Protein AF-A0A554KDX7-F1 (afdb_monomer_lite)

Foldseek 3Di:
DDDDDPDDPVVVLVPDPVNVVVVVVVVVVVVVVVVVVVVVVVVVVVVVVVVVVVVVVVVVVVVVVVVVVVVCPDPVVVVVCCCVVVVDDDPPDDDDDPDDDDDDDDDPPPPDPPCPPVNVVVVVVVVD

pLDDT: mean 73.71, std 15.05, range [37.38, 96.88]

Secondary structure (DSSP, 8-state):
--------THHHHTT-HHHHHHHHHHHHHHHHHHHHHHHHHHHHHHHHHHHHHHHHHHHHHHHHHHHHHHHHTSHHHHHHHHHHHH----TT------------------------HHHHHHHHHHT-

Sequence (128 aa):
MNQYGKKPFFGRIKKSLIFHIVLAGLAGALFYGFVHILLQAAFLYRASDSVDQNIRALSQKKGELEASIKELETNEALERNAKESLGLKKPGEEVVVVVPGKKNSENVLSPEPRTGVWERIKQFLLSL

Radius of gyration: 40.89 Å; chains: 1; bounding box: 58×79×113 Å

Structure (mmCIF, N/CA/C/O backbone):
data_AF-A0A554KDX7-F1
#
_entry.id   AF-A0A554KDX7-F1
#
loop_
_atom_site.group_PDB
_atom_site.id
_atom_site.type_symbol
_atom_site.label_atom_id
_atom_site.label_alt_id
_atom_site.label_comp_id
_atom_site.label_asym_id
_atom_site.label_entity_id
_atom_site.label_seq_id
_atom_site.pdbx_PDB_ins_code
_atom_site.Cartn_x
_atom_site.Cartn_y
_atom_site.Cartn_z
_atom_site.occupancy
_atom_site.B_iso_or_equiv
_atom_site.auth_seq_id
_atom_site.auth_comp_id
_atom_site.auth_asym_id
_atom_site.auth_atom_id
_atom_site.pdbx_PDB_model_num
ATOM 1 N N . MET A 1 1 ? 17.772 34.902 -63.350 1.00 52.31 1 MET A N 1
ATOM 2 C 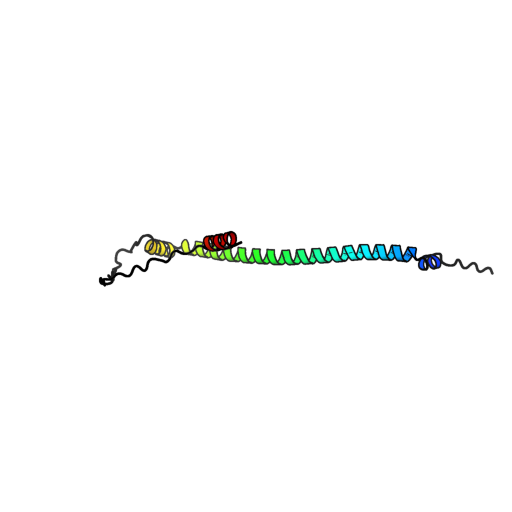CA . MET A 1 1 ? 17.350 33.487 -63.321 1.00 52.31 1 MET A CA 1
ATOM 3 C C . MET A 1 1 ? 18.532 32.660 -62.835 1.00 52.31 1 MET A C 1
ATOM 5 O O . MET A 1 1 ? 19.459 32.455 -63.600 1.00 52.31 1 MET A O 1
ATOM 9 N N . ASN A 1 2 ? 18.576 32.281 -61.554 1.00 46.91 2 ASN A N 1
ATOM 10 C CA . ASN A 1 2 ? 19.488 31.224 -61.114 1.00 46.91 2 ASN A CA 1
ATOM 11 C C . ASN A 1 2 ? 18.901 30.493 -59.900 1.00 46.91 2 ASN A C 1
ATOM 13 O O . ASN A 1 2 ? 18.668 31.084 -58.848 1.00 46.91 2 ASN A O 1
ATOM 17 N N . GLN A 1 3 ? 18.590 29.219 -60.117 1.00 62.97 3 GLN A N 1
ATOM 18 C CA . GLN A 1 3 ? 17.897 28.313 -59.211 1.00 62.97 3 GLN A CA 1
ATOM 19 C C . GLN A 1 3 ? 18.923 27.587 -58.336 1.00 62.97 3 GLN A C 1
ATOM 21 O O . GLN A 1 3 ? 19.403 26.516 -58.697 1.00 62.97 3 GLN A O 1
ATOM 26 N N . TYR A 1 4 ? 19.243 28.136 -57.164 1.00 58.59 4 TYR A N 1
ATOM 27 C CA . TYR A 1 4 ? 19.998 27.404 -56.142 1.00 58.59 4 TYR A CA 1
ATOM 28 C C . TYR A 1 4 ? 19.057 26.903 -55.049 1.00 58.59 4 TYR A C 1
ATOM 30 O O . TYR A 1 4 ? 18.955 27.461 -53.957 1.00 58.59 4 TYR A O 1
ATOM 38 N N . GLY A 1 5 ? 18.363 25.808 -55.362 1.00 61.16 5 GLY A N 1
ATOM 39 C CA . GLY A 1 5 ? 17.627 25.016 -54.384 1.00 61.16 5 GLY A CA 1
ATOM 40 C C . GLY A 1 5 ? 18.596 24.354 -53.405 1.00 61.16 5 GLY A C 1
ATOM 41 O O . GLY A 1 5 ? 19.171 23.303 -53.696 1.00 61.16 5 GLY A O 1
ATOM 42 N N . LYS A 1 6 ? 18.779 24.962 -52.228 1.00 62.69 6 LYS A N 1
ATOM 43 C CA . LYS A 1 6 ? 19.451 24.327 -51.087 1.00 62.69 6 LYS A CA 1
ATOM 44 C C . LYS A 1 6 ? 18.659 23.072 -50.708 1.0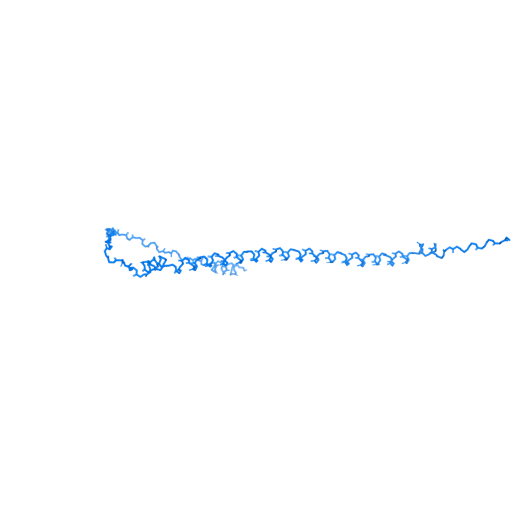0 62.69 6 LYS A C 1
ATOM 46 O O . LYS A 1 6 ? 17.592 23.165 -50.107 1.00 62.69 6 LYS A O 1
ATOM 51 N N . LYS A 1 7 ? 19.156 21.886 -51.075 1.00 62.62 7 LYS A N 1
ATOM 52 C CA . LYS A 1 7 ? 18.552 20.617 -50.637 1.00 62.62 7 LYS A CA 1
ATOM 53 C C . LYS A 1 7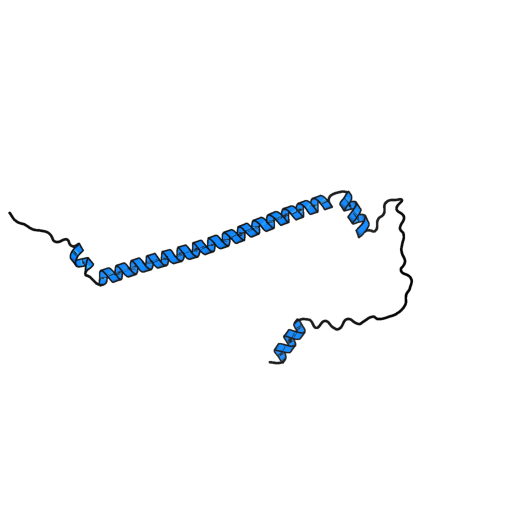 ? 18.580 20.561 -49.099 1.00 62.62 7 LYS A C 1
ATOM 55 O O . LYS A 1 7 ? 19.643 20.809 -48.524 1.00 62.62 7 LYS A O 1
ATOM 60 N N . PRO A 1 8 ? 17.457 20.243 -48.426 1.00 65.44 8 PRO A N 1
ATOM 61 C CA . PRO A 1 8 ? 17.376 20.318 -46.974 1.00 65.44 8 PRO A CA 1
ATOM 62 C C . PRO A 1 8 ? 18.317 19.292 -46.340 1.00 65.44 8 PRO A C 1
ATOM 64 O O . PRO A 1 8 ? 18.254 18.095 -46.634 1.00 65.44 8 PRO A O 1
ATOM 67 N N . PHE A 1 9 ? 19.178 19.774 -45.443 1.00 61.06 9 PHE A N 1
ATOM 68 C CA . PHE A 1 9 ? 20.192 19.005 -44.712 1.00 61.06 9 PHE A CA 1
ATOM 69 C C . PHE A 1 9 ? 19.617 17.727 -44.056 1.00 61.06 9 PHE A C 1
ATOM 71 O O . PHE A 1 9 ? 20.255 16.674 -44.036 1.00 61.06 9 PHE A O 1
ATOM 78 N N . PHE A 1 10 ? 18.345 17.778 -43.648 1.00 60.12 10 PHE A N 1
ATOM 79 C CA . PHE A 1 10 ? 17.584 16.681 -43.043 1.00 60.12 10 PHE A CA 1
ATOM 80 C C . PHE A 1 10 ? 17.382 15.439 -43.928 1.00 60.12 10 PHE A C 1
ATOM 82 O O . PHE A 1 10 ? 17.141 14.355 -43.399 1.00 60.12 10 PHE A O 1
ATOM 89 N N . GLY A 1 11 ? 17.494 15.545 -45.256 1.00 62.66 11 GLY A N 1
ATOM 90 C CA . GLY A 1 11 ? 17.291 14.402 -46.158 1.00 62.66 11 GLY A CA 1
ATOM 91 C C . GLY A 1 11 ? 18.407 13.350 -46.102 1.00 62.66 11 GLY A C 1
ATOM 92 O O . GLY A 1 11 ? 18.170 12.186 -46.421 1.00 62.66 11 GLY A O 1
ATOM 93 N N . ARG A 1 12 ? 19.619 13.739 -45.682 1.00 62.38 12 ARG A N 1
ATOM 94 C CA . ARG A 1 12 ? 20.778 12.832 -45.580 1.00 62.38 12 ARG A CA 1
ATOM 95 C C . ARG A 1 12 ? 20.856 12.135 -44.220 1.00 62.38 12 ARG A C 1
ATOM 97 O O . ARG A 1 12 ? 21.263 10.983 -44.150 1.00 62.38 12 ARG A O 1
ATOM 104 N N . ILE A 1 13 ? 20.397 12.805 -43.162 1.00 63.16 13 ILE A N 1
ATOM 105 C CA . ILE A 1 13 ? 20.455 12.308 -41.778 1.00 63.16 13 ILE A CA 1
ATOM 106 C C . ILE A 1 13 ? 19.474 11.1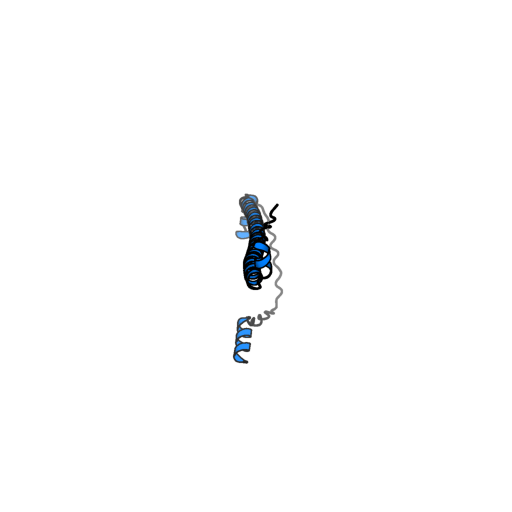44 -41.570 1.00 63.16 13 ILE A C 1
ATOM 108 O O . ILE A 1 13 ? 19.824 10.149 -40.942 1.00 63.16 13 ILE A O 1
ATOM 112 N N . LYS A 1 14 ? 18.288 11.206 -42.193 1.00 63.47 14 LYS A N 1
ATOM 113 C CA . LYS A 1 14 ? 17.262 10.150 -42.114 1.00 63.47 14 LYS A CA 1
ATOM 114 C C . LYS A 1 14 ? 17.662 8.818 -42.764 1.00 63.47 14 LYS A C 1
ATOM 116 O O . LYS A 1 14 ? 17.005 7.822 -42.511 1.00 63.47 14 LYS A O 1
ATOM 121 N N . LYS A 1 15 ? 18.714 8.774 -43.593 1.00 71.50 15 LYS A N 1
ATOM 122 C CA . LYS A 1 15 ? 19.224 7.526 -44.202 1.00 71.50 15 LYS A CA 1
ATOM 123 C C . LYS A 1 15 ? 20.390 6.906 -43.431 1.00 71.50 15 LYS A C 1
ATOM 125 O O . LYS A 1 15 ? 20.877 5.848 -43.814 1.00 71.50 15 LYS A O 1
ATOM 130 N N . SER A 1 16 ? 20.854 7.561 -42.368 1.00 80.69 16 SER A N 1
ATOM 131 C CA . SER A 1 16 ? 21.943 7.038 -41.553 1.00 80.69 16 SER A CA 1
ATOM 132 C C . SER A 1 16 ? 21.424 5.957 -40.603 1.00 80.69 16 SER A C 1
ATOM 134 O O . SER A 1 16 ? 20.459 6.172 -39.865 1.00 80.69 16 SER A O 1
ATOM 136 N N . LEU A 1 17 ? 22.088 4.799 -40.590 1.00 81.06 17 LEU A N 1
ATOM 137 C CA . LEU A 1 17 ? 21.838 3.732 -39.613 1.00 81.06 17 LEU A CA 1
ATOM 138 C C . LEU A 1 17 ? 22.063 4.225 -38.175 1.00 81.06 17 LEU A C 1
ATOM 140 O O . LEU A 1 17 ? 21.313 3.871 -37.273 1.00 81.06 17 LEU A O 1
ATOM 144 N N . ILE A 1 18 ? 23.028 5.127 -37.979 1.00 86.88 18 ILE A N 1
ATOM 145 C CA . ILE A 1 18 ? 23.364 5.697 -36.668 1.00 86.88 18 ILE A CA 1
ATOM 146 C C . ILE A 1 18 ? 22.186 6.500 -36.101 1.00 86.88 18 ILE A C 1
ATOM 148 O O . ILE A 1 18 ? 21.899 6.414 -34.911 1.00 86.88 18 ILE A O 1
ATOM 152 N N . PHE A 1 19 ? 21.454 7.231 -36.950 1.00 89.00 19 PHE A N 1
ATOM 153 C CA . PHE A 1 19 ? 20.277 7.992 -36.521 1.00 89.00 19 PHE A CA 1
ATOM 154 C C . PHE A 1 19 ? 19.190 7.076 -35.940 1.00 89.00 19 PHE A C 1
ATOM 156 O O . PHE A 1 19 ? 18.609 7.395 -34.907 1.00 89.00 19 PHE A O 1
ATOM 163 N N . HIS A 1 20 ? 18.958 5.914 -36.558 1.00 90.69 20 HIS A N 1
ATOM 164 C CA . HIS A 1 20 ? 17.980 4.941 -36.071 1.00 90.69 20 HIS A CA 1
ATOM 165 C C . HIS A 1 20 ? 18.433 4.264 -34.779 1.00 90.69 20 HIS A C 1
ATOM 167 O O . HIS A 1 20 ? 17.609 4.058 -33.898 1.00 90.69 20 HIS A O 1
ATOM 173 N N . ILE A 1 21 ? 19.728 3.966 -34.633 1.00 93.38 21 ILE A N 1
ATOM 174 C CA . ILE A 1 21 ? 20.281 3.388 -33.398 1.00 93.38 21 ILE A CA 1
ATOM 175 C C . ILE A 1 21 ? 20.109 4.362 -32.228 1.00 93.38 21 ILE A C 1
ATOM 177 O O . ILE A 1 21 ? 19.626 3.972 -31.168 1.00 93.38 21 ILE A O 1
ATOM 181 N N . VAL A 1 22 ? 20.442 5.640 -32.429 1.00 93.50 22 VAL A N 1
ATOM 182 C CA . VAL A 1 22 ? 20.269 6.674 -31.398 1.00 93.50 22 VAL A CA 1
ATOM 183 C C . VAL A 1 22 ? 18.790 6.867 -31.064 1.00 93.50 22 VAL A C 1
ATOM 185 O O . VAL A 1 22 ? 18.429 6.928 -29.890 1.00 93.50 22 VAL A O 1
ATOM 188 N N . LEU A 1 23 ? 17.920 6.912 -32.077 1.00 93.81 23 LEU A N 1
ATOM 189 C CA . LEU A 1 23 ? 16.480 7.058 -31.878 1.00 93.81 23 LEU A CA 1
ATOM 190 C C . LEU A 1 23 ? 15.875 5.854 -31.141 1.00 93.81 23 LEU A C 1
ATOM 192 O O . LEU A 1 23 ? 15.062 6.041 -30.241 1.00 93.81 23 LEU A O 1
ATOM 196 N N . ALA A 1 24 ? 16.291 4.633 -31.483 1.00 95.25 24 ALA A N 1
ATOM 197 C CA . ALA A 1 24 ? 15.854 3.409 -30.819 1.00 95.25 24 ALA A CA 1
ATOM 198 C C . ALA A 1 24 ? 16.348 3.344 -29.369 1.00 95.25 24 ALA A C 1
ATOM 200 O O . ALA A 1 24 ? 15.581 2.975 -28.485 1.00 95.25 24 ALA A O 1
ATOM 201 N N . GLY A 1 25 ? 17.591 3.758 -29.105 1.00 96.19 25 GLY A N 1
ATOM 202 C CA . GLY A 1 25 ? 18.121 3.864 -27.746 1.00 96.19 25 GLY A CA 1
ATOM 203 C C . GLY A 1 25 ? 17.338 4.867 -26.898 1.00 96.19 25 GLY A C 1
ATOM 204 O O . GLY A 1 25 ? 16.944 4.553 -25.776 1.00 96.19 25 GLY A O 1
ATOM 205 N N . LEU A 1 26 ? 17.034 6.043 -27.457 1.00 96.25 26 LEU A N 1
ATOM 206 C CA . LEU A 1 26 ? 16.233 7.062 -26.778 1.00 96.25 26 LEU A CA 1
ATOM 207 C C . LEU A 1 26 ? 14.801 6.571 -26.516 1.00 96.25 26 LEU A C 1
ATOM 209 O O . LEU A 1 26 ? 14.293 6.710 -25.406 1.00 96.25 26 LEU A O 1
ATOM 213 N N . ALA A 1 27 ? 14.168 5.948 -27.512 1.00 95.75 27 ALA A N 1
ATOM 214 C CA . ALA A 1 27 ? 12.839 5.363 -27.371 1.00 95.75 27 ALA A CA 1
ATOM 215 C C . ALA A 1 27 ? 12.818 4.241 -26.320 1.00 95.75 27 ALA A C 1
ATOM 217 O O . ALA A 1 27 ? 11.905 4.193 -25.502 1.00 95.75 27 ALA A O 1
ATOM 218 N N . GLY A 1 28 ? 13.842 3.384 -26.294 1.00 96.88 28 GLY A N 1
ATOM 219 C CA . GLY A 1 28 ? 13.989 2.320 -25.303 1.00 96.88 28 GLY A CA 1
ATOM 220 C C . GLY A 1 28 ? 14.151 2.855 -23.881 1.00 96.88 28 GLY A C 1
ATOM 221 O O . GLY A 1 28 ? 13.484 2.368 -22.973 1.00 96.88 28 GLY A O 1
ATOM 222 N N . ALA A 1 29 ? 14.966 3.895 -23.682 1.00 95.81 29 ALA A N 1
ATOM 223 C CA . ALA A 1 29 ? 15.137 4.531 -22.376 1.00 95.81 29 ALA A CA 1
ATOM 224 C C . ALA A 1 29 ? 13.828 5.159 -21.865 1.00 95.81 29 ALA A C 1
ATOM 226 O O . ALA A 1 29 ? 13.463 4.981 -20.701 1.00 95.81 29 ALA A O 1
ATOM 227 N N . LEU A 1 30 ? 13.087 5.843 -22.744 1.00 95.69 30 LEU A N 1
ATOM 228 C CA . LEU A 1 30 ? 11.774 6.401 -22.411 1.00 95.69 30 LEU A CA 1
ATOM 229 C C . LEU A 1 30 ? 10.751 5.303 -22.104 1.00 95.69 30 LEU A C 1
ATOM 231 O O . LEU A 1 30 ? 10.010 5.413 -21.130 1.00 95.69 30 LEU A O 1
ATOM 235 N N . PHE A 1 31 ? 10.735 4.229 -22.895 1.00 96.06 31 PHE A N 1
ATOM 236 C CA . PHE A 1 31 ? 9.848 3.089 -22.678 1.00 96.06 31 PHE A CA 1
ATOM 237 C C . PHE A 1 31 ? 10.138 2.393 -21.345 1.00 96.06 31 PHE A C 1
ATOM 239 O O . PHE A 1 31 ? 9.217 2.107 -20.583 1.00 96.06 31 PHE A O 1
ATOM 246 N N . TYR A 1 32 ? 11.415 2.190 -21.020 1.00 95.69 32 TYR A N 1
ATOM 247 C CA . TYR A 1 32 ? 11.836 1.643 -19.735 1.00 95.69 32 TYR A CA 1
ATOM 248 C C . TYR A 1 32 ? 11.353 2.514 -18.565 1.00 95.69 32 TYR A C 1
ATOM 250 O O . TYR A 1 32 ? 10.752 2.002 -17.621 1.00 95.69 32 TYR A O 1
ATOM 258 N N . GLY A 1 33 ? 11.542 3.836 -18.656 1.00 93.00 33 GLY A N 1
ATOM 259 C CA . GLY A 1 33 ? 11.044 4.777 -17.652 1.00 93.00 33 GLY A CA 1
ATOM 260 C C . GLY A 1 33 ? 9.521 4.727 -17.499 1.00 93.00 33 GLY A C 1
ATOM 261 O O . GLY A 1 33 ? 9.014 4.677 -16.380 1.00 93.00 33 GLY A O 1
ATOM 262 N N . PHE A 1 34 ? 8.790 4.663 -18.613 1.00 93.75 34 PHE A N 1
ATOM 263 C CA . PHE A 1 34 ? 7.332 4.564 -18.617 1.00 93.75 34 PHE A CA 1
ATOM 264 C C . PHE A 1 34 ? 6.829 3.293 -17.917 1.00 93.75 34 PHE A C 1
ATOM 266 O O . PHE A 1 34 ? 5.959 3.372 -17.049 1.00 93.75 34 PHE A O 1
ATOM 273 N N . VAL A 1 35 ? 7.411 2.131 -18.233 1.00 94.12 35 VAL A N 1
ATOM 274 C CA . VAL A 1 35 ? 7.060 0.856 -17.584 1.00 94.12 35 VAL A CA 1
ATOM 275 C C . VAL A 1 35 ? 7.354 0.906 -16.084 1.00 94.12 35 VAL A C 1
ATOM 277 O O . VAL A 1 35 ? 6.518 0.494 -15.281 1.00 94.12 35 VAL A O 1
ATOM 280 N N . HIS A 1 36 ? 8.506 1.449 -15.688 1.00 92.88 36 HIS A N 1
ATOM 281 C CA . HIS A 1 36 ? 8.887 1.551 -14.281 1.00 92.88 36 HIS A CA 1
ATOM 282 C C . HIS A 1 36 ? 7.915 2.430 -13.475 1.00 92.88 36 HIS A C 1
ATOM 284 O O . HIS A 1 36 ? 7.496 2.047 -12.383 1.00 92.88 36 HIS A O 1
ATOM 290 N N . ILE A 1 37 ? 7.497 3.573 -14.032 1.00 91.81 37 ILE A N 1
ATOM 291 C CA . ILE A 1 37 ? 6.517 4.472 -13.403 1.00 91.81 37 ILE A CA 1
ATOM 292 C C . ILE A 1 37 ? 5.151 3.788 -13.268 1.00 91.81 37 ILE A C 1
ATOM 294 O O . ILE A 1 37 ? 4.534 3.869 -12.207 1.00 91.81 37 ILE A O 1
ATOM 298 N N . LEU A 1 38 ? 4.685 3.078 -14.302 1.00 90.81 38 LEU A N 1
ATOM 299 C CA . LEU A 1 38 ? 3.409 2.357 -14.248 1.00 90.81 38 LEU A CA 1
ATOM 300 C C . LEU A 1 38 ? 3.404 1.254 -13.185 1.00 90.81 38 LEU A C 1
ATOM 302 O O . LEU A 1 38 ? 2.427 1.117 -12.449 1.00 90.81 38 LEU A O 1
ATOM 306 N N . LEU A 1 39 ? 4.492 0.488 -13.077 1.00 88.50 39 LEU A N 1
ATOM 307 C CA . LEU A 1 39 ? 4.618 -0.560 -12.063 1.00 88.50 39 LEU A CA 1
ATOM 308 C C . LEU A 1 39 ? 4.635 0.023 -10.646 1.00 88.50 39 LEU A C 1
ATOM 310 O O . LEU A 1 39 ? 3.948 -0.498 -9.766 1.00 88.50 39 LEU A O 1
ATOM 314 N N . GLN A 1 40 ? 5.359 1.125 -10.429 1.00 86.94 40 GLN A N 1
ATOM 315 C CA . GLN A 1 40 ? 5.353 1.822 -9.142 1.00 86.94 40 GLN A CA 1
ATOM 316 C C . GLN A 1 40 ? 3.961 2.357 -8.801 1.00 86.94 40 GLN A C 1
ATOM 318 O O . GLN A 1 40 ? 3.464 2.094 -7.710 1.00 86.94 40 GLN A O 1
ATOM 323 N N . ALA A 1 41 ? 3.292 3.034 -9.735 1.00 82.88 41 ALA A N 1
ATOM 324 C CA . ALA A 1 41 ? 1.945 3.556 -9.520 1.00 82.88 41 ALA A CA 1
ATOM 325 C C . ALA A 1 41 ? 0.943 2.441 -9.170 1.00 82.88 41 ALA A C 1
ATOM 327 O O . ALA A 1 41 ? 0.152 2.592 -8.239 1.00 82.88 41 ALA A O 1
ATOM 328 N N . ALA A 1 42 ? 1.015 1.294 -9.852 1.00 79.56 42 ALA A N 1
ATOM 329 C CA . ALA A 1 42 ? 0.164 0.143 -9.560 1.00 79.56 42 ALA A CA 1
ATOM 330 C C . ALA A 1 42 ? 0.432 -0.453 -8.166 1.00 79.56 42 ALA A C 1
ATOM 332 O O . ALA A 1 42 ? -0.509 -0.828 -7.463 1.00 79.56 42 ALA A O 1
ATOM 333 N N . PHE A 1 43 ? 1.699 -0.525 -7.745 1.00 81.69 43 PHE A N 1
ATOM 334 C CA . PHE A 1 43 ? 2.063 -1.003 -6.410 1.00 81.69 43 PHE A CA 1
ATOM 335 C C . PHE A 1 43 ? 1.589 -0.042 -5.312 1.00 81.69 43 PHE A C 1
ATOM 337 O O . PHE A 1 43 ? 0.977 -0.483 -4.341 1.00 81.69 43 PHE A O 1
ATOM 344 N N . LEU A 1 44 ? 1.797 1.268 -5.491 1.00 75.25 44 LEU A N 1
ATOM 345 C CA . LEU A 1 44 ? 1.337 2.292 -4.550 1.00 75.25 44 LEU A CA 1
ATOM 346 C C . LEU A 1 44 ? -0.191 2.302 -4.421 1.00 75.25 44 LEU A C 1
ATOM 348 O O . LEU A 1 44 ? -0.706 2.418 -3.313 1.00 75.25 44 LEU A O 1
ATOM 352 N N . TYR A 1 45 ? -0.917 2.131 -5.527 1.00 75.62 45 TYR A N 1
ATOM 353 C CA . TYR A 1 45 ? -2.378 2.082 -5.503 1.00 75.62 45 TYR A CA 1
ATOM 354 C C . TYR A 1 45 ? -2.900 0.885 -4.697 1.00 75.62 45 TYR A C 1
ATOM 356 O O . TYR A 1 45 ? -3.788 1.032 -3.861 1.00 75.62 45 TYR A O 1
ATOM 364 N N . ARG A 1 46 ? -2.299 -0.298 -4.881 1.00 71.31 46 ARG A N 1
ATOM 365 C CA . ARG A 1 46 ? -2.645 -1.490 -4.087 1.00 71.31 46 ARG A CA 1
ATOM 366 C C . ARG A 1 46 ? -2.271 -1.339 -2.614 1.00 71.31 46 ARG A C 1
ATOM 368 O O . ARG A 1 46 ? -3.023 -1.780 -1.749 1.00 71.31 46 ARG A O 1
ATOM 375 N N . ALA A 1 47 ? -1.135 -0.705 -2.324 1.00 70.44 47 ALA A N 1
ATOM 376 C CA . ALA A 1 47 ? -0.743 -0.399 -0.954 1.00 70.44 47 ALA A CA 1
ATOM 377 C C . ALA A 1 47 ? -1.760 0.544 -0.287 1.00 70.44 47 ALA A C 1
ATOM 379 O O . ALA A 1 47 ? -2.174 0.279 0.840 1.00 70.44 47 ALA A O 1
ATOM 380 N N . SER A 1 48 ? -2.236 1.572 -0.998 1.00 70.12 48 SER A N 1
ATOM 381 C CA . SER A 1 48 ? -3.273 2.489 -0.502 1.00 70.12 48 SER A CA 1
ATOM 382 C C . SER A 1 48 ? -4.563 1.759 -0.126 1.00 70.12 48 SER A C 1
ATOM 384 O O . SER A 1 48 ? -5.077 1.974 0.966 1.00 70.12 48 SER A O 1
ATOM 386 N N . ASP A 1 49 ? -5.050 0.850 -0.977 1.00 74.81 49 ASP A N 1
ATOM 387 C CA . ASP A 1 49 ? -6.305 0.130 -0.718 1.00 74.81 49 ASP A CA 1
ATOM 388 C C . ASP A 1 49 ? -6.209 -0.760 0.535 1.00 74.81 49 ASP A C 1
ATOM 390 O O . ASP A 1 49 ? -7.098 -0.766 1.386 1.00 74.81 49 ASP A O 1
ATOM 394 N N . SER A 1 50 ? -5.076 -1.446 0.724 1.00 71.69 50 SER A N 1
ATOM 395 C CA . SER A 1 50 ? -4.837 -2.230 1.944 1.00 71.69 50 SER A CA 1
ATOM 396 C C . SER A 1 50 ? -4.739 -1.367 3.208 1.00 71.69 50 SER A C 1
ATOM 398 O O . SER A 1 50 ? -5.227 -1.763 4.266 1.00 71.69 50 SER A O 1
ATOM 400 N N . VAL A 1 51 ? -4.145 -0.173 3.117 1.00 72.75 51 VAL A N 1
ATOM 401 C CA . VAL A 1 51 ? -4.072 0.773 4.239 1.00 72.75 51 VAL A CA 1
ATOM 402 C C . VAL A 1 51 ? -5.465 1.295 4.592 1.00 72.75 51 VAL A C 1
ATOM 404 O O . VAL A 1 51 ? -5.823 1.294 5.768 1.00 72.75 51 VAL A O 1
ATOM 407 N N . ASP A 1 52 ? -6.284 1.647 3.602 1.00 77.81 52 ASP A N 1
ATOM 408 C CA . ASP A 1 52 ? -7.655 2.115 3.827 1.00 77.81 52 ASP A CA 1
ATOM 409 C C . ASP A 1 52 ? -8.548 1.027 4.436 1.00 77.81 52 ASP A C 1
ATOM 411 O O . ASP A 1 52 ? -9.331 1.296 5.353 1.00 77.81 52 ASP A O 1
ATOM 415 N N . GLN A 1 53 ? -8.408 -0.222 3.985 1.00 80.88 53 GLN A N 1
ATOM 416 C CA . GLN A 1 53 ? -9.099 -1.363 4.590 1.00 80.88 53 GLN A CA 1
ATOM 417 C C . GLN A 1 53 ? -8.682 -1.567 6.050 1.00 80.88 53 GLN A C 1
ATOM 419 O O . GLN A 1 53 ? -9.541 -1.755 6.916 1.00 80.88 53 GLN A O 1
ATOM 424 N N . ASN A 1 54 ? -7.385 -1.458 6.348 1.00 79.06 54 ASN A N 1
ATOM 425 C CA . ASN A 1 54 ? -6.881 -1.551 7.714 1.00 79.06 54 ASN A CA 1
ATOM 426 C C . ASN A 1 54 ? -7.422 -0.422 8.599 1.00 79.06 54 ASN A C 1
ATOM 428 O O . ASN A 1 54 ? -7.845 -0.691 9.721 1.00 79.06 54 ASN A O 1
ATOM 432 N N . ILE A 1 55 ? -7.480 0.817 8.099 1.00 84.75 55 ILE A N 1
ATOM 433 C CA . ILE A 1 55 ? -8.055 1.960 8.825 1.00 84.75 55 ILE A CA 1
ATOM 434 C C . ILE A 1 55 ? -9.533 1.716 9.139 1.00 84.75 55 ILE A C 1
ATOM 436 O O . ILE A 1 55 ? -9.962 1.919 10.277 1.00 84.75 55 ILE A O 1
ATOM 440 N N . ARG A 1 56 ? -10.317 1.237 8.165 1.00 85.69 56 ARG A N 1
ATOM 441 C CA . ARG A 1 56 ? -11.740 0.921 8.369 1.00 85.69 56 ARG A CA 1
ATOM 442 C C . ARG A 1 56 ? -11.934 -0.176 9.412 1.00 85.69 56 ARG A C 1
ATOM 444 O O . ARG A 1 56 ? -12.740 0.001 10.323 1.00 85.69 56 ARG A O 1
ATOM 451 N N . ALA A 1 57 ? -11.171 -1.265 9.322 1.00 89.25 57 ALA A N 1
ATOM 452 C CA . ALA A 1 57 ? -11.242 -2.364 10.280 1.00 89.25 57 ALA A CA 1
ATOM 453 C C . ALA A 1 57 ? -10.861 -1.911 11.701 1.00 89.25 57 ALA A C 1
ATOM 455 O O . ALA A 1 57 ? -11.528 -2.270 12.671 1.00 89.25 57 ALA A O 1
ATOM 456 N N . LEU A 1 58 ? -9.819 -1.083 11.835 1.00 86.12 58 LEU A N 1
ATOM 457 C CA . LEU A 1 58 ? -9.403 -0.538 13.129 1.00 86.12 58 LEU A CA 1
ATOM 458 C C . LEU A 1 58 ? -10.444 0.429 13.705 1.00 86.12 58 LEU A C 1
ATOM 460 O O . LEU A 1 58 ? -10.725 0.383 14.901 1.00 86.12 58 LEU A O 1
ATOM 464 N N . SER A 1 59 ? -11.049 1.267 12.862 1.00 86.31 59 SER A N 1
ATOM 465 C CA . SER A 1 59 ? -12.111 2.187 13.273 1.00 86.31 59 SER A CA 1
ATOM 466 C C . SER A 1 59 ? -13.363 1.445 13.743 1.00 86.31 59 SER A C 1
ATOM 468 O O . SER A 1 59 ? -13.971 1.858 14.728 1.00 86.31 59 SER A O 1
ATOM 470 N N . GLN A 1 60 ? -13.744 0.355 13.071 1.00 90.31 60 GLN A N 1
ATOM 471 C CA . GLN A 1 60 ? -14.868 -0.488 13.491 1.00 90.31 60 GLN A CA 1
ATOM 472 C C . GLN A 1 60 ? -14.587 -1.154 14.836 1.00 90.31 60 GLN A C 1
ATOM 474 O O . GLN A 1 60 ? -15.381 -1.008 15.761 1.00 90.31 60 GLN A O 1
ATOM 479 N N . LYS A 1 61 ? -13.414 -1.785 14.986 1.00 87.88 61 LYS A N 1
ATOM 480 C CA . LYS A 1 61 ? -13.003 -2.395 16.258 1.00 87.88 61 LYS A CA 1
ATOM 481 C C . LYS A 1 61 ? -12.983 -1.393 17.403 1.00 87.88 61 LYS A C 1
ATOM 483 O O . LYS A 1 61 ? -13.407 -1.728 18.500 1.00 87.88 61 LYS A O 1
ATOM 488 N N . LYS A 1 62 ? -12.507 -0.169 17.161 1.00 90.38 62 LYS A N 1
ATOM 489 C CA . LYS A 1 62 ? -12.533 0.895 18.169 1.00 90.38 62 LYS A CA 1
ATOM 490 C C . LYS A 1 62 ? -13.969 1.199 18.610 1.00 90.38 62 LYS A C 1
ATOM 492 O O . LYS A 1 62 ? -14.216 1.248 19.808 1.00 90.38 62 LYS A O 1
ATOM 497 N N . GLY A 1 63 ? -14.900 1.348 17.667 1.00 88.81 63 GLY A N 1
ATOM 498 C CA . GLY A 1 63 ? -16.309 1.601 17.980 1.00 88.81 63 GLY A CA 1
ATOM 499 C C . GLY A 1 63 ? -16.973 0.457 18.755 1.00 88.81 63 GLY A C 1
ATOM 500 O O . GLY A 1 63 ? -17.687 0.708 19.721 1.00 88.81 63 GLY A O 1
ATOM 501 N N . GLU A 1 64 ? -16.695 -0.796 18.388 1.00 89.56 64 GLU A N 1
ATOM 502 C CA . GLU A 1 64 ? -17.167 -1.978 19.127 1.00 89.56 64 GLU A CA 1
ATOM 503 C C . GLU A 1 64 ? -16.620 -2.018 20.559 1.00 89.56 64 GLU A C 1
ATOM 505 O O . GLU A 1 64 ? -17.356 -2.305 21.506 1.00 89.56 64 GLU A O 1
ATOM 510 N N . LEU A 1 65 ? -15.336 -1.697 20.736 1.00 88.50 65 LEU A N 1
ATOM 511 C CA . LEU A 1 65 ? -14.700 -1.673 22.050 1.00 88.50 65 LEU A CA 1
ATOM 512 C C . LEU A 1 65 ? -15.246 -0.540 22.923 1.00 88.50 65 LEU A C 1
ATOM 514 O O . LEU A 1 65 ? -15.534 -0.764 24.093 1.00 88.50 65 LEU A O 1
ATOM 518 N N . GLU A 1 66 ? -15.440 0.652 22.359 1.00 88.75 66 GLU A N 1
ATOM 519 C CA . GLU A 1 66 ? -16.054 1.787 23.059 1.00 88.75 66 GLU A CA 1
ATOM 520 C C . GLU A 1 66 ? -17.501 1.480 23.466 1.00 88.75 66 GLU A C 1
ATOM 522 O O . GLU A 1 66 ? -17.901 1.783 24.589 1.00 88.75 66 GLU A O 1
ATOM 527 N N . ALA A 1 67 ? -18.275 0.823 22.596 1.00 85.88 67 ALA A N 1
ATOM 528 C CA . ALA A 1 67 ? -19.621 0.363 22.926 1.00 85.88 67 ALA A CA 1
ATOM 529 C C . ALA A 1 67 ? -19.608 -0.676 24.057 1.00 85.88 67 ALA A C 1
ATOM 531 O O . ALA A 1 67 ? -20.415 -0.582 24.980 1.00 85.88 67 ALA A O 1
ATOM 532 N N . SER A 1 68 ? -18.659 -1.615 24.023 1.00 81.50 68 SER A N 1
ATOM 533 C CA . SER A 1 68 ? -18.496 -2.637 25.063 1.00 81.50 68 SER A CA 1
ATOM 534 C C . SER A 1 68 ? -18.111 -2.018 26.408 1.00 81.50 68 SER A C 1
ATOM 536 O O . SER A 1 68 ? -18.688 -2.371 27.430 1.00 81.50 68 SER A O 1
ATOM 538 N N . ILE A 1 69 ? -17.176 -1.060 26.420 1.00 83.81 69 ILE A N 1
ATOM 539 C CA . ILE A 1 69 ? -16.796 -0.312 27.629 1.00 83.81 69 ILE A CA 1
ATOM 540 C C . ILE A 1 69 ? -18.016 0.413 28.191 1.00 83.81 69 ILE A C 1
ATOM 542 O O . ILE A 1 69 ? -18.310 0.287 29.375 1.00 83.81 69 ILE A O 1
ATOM 546 N N . LYS A 1 70 ? -18.774 1.103 27.336 1.00 80.56 70 LYS A N 1
ATOM 547 C CA . LYS A 1 70 ? -19.976 1.822 27.757 1.00 80.56 70 LYS A CA 1
ATOM 548 C C . LYS A 1 70 ? -21.051 0.887 28.317 1.00 80.56 70 LYS A C 1
ATOM 550 O O . LYS A 1 70 ? -21.732 1.266 29.263 1.00 80.56 70 LYS A O 1
ATOM 555 N N . GLU A 1 71 ? -21.212 -0.315 27.759 1.00 79.81 71 GLU A N 1
ATOM 556 C CA . GLU A 1 71 ? -22.091 -1.347 28.324 1.00 79.81 71 GLU A CA 1
ATOM 557 C C . GLU A 1 71 ? -21.590 -1.792 29.704 1.00 79.81 71 GLU A C 1
ATOM 559 O O . GLU A 1 71 ? -22.362 -1.814 30.659 1.00 79.81 71 GLU A O 1
ATOM 564 N N . LEU A 1 72 ? -20.297 -2.096 29.828 1.00 76.25 72 LEU A N 1
ATOM 565 C CA . LEU A 1 72 ? -19.656 -2.552 31.066 1.00 76.25 72 LEU A CA 1
ATOM 566 C C . LEU A 1 72 ? -19.671 -1.499 32.185 1.00 76.25 72 LEU A C 1
ATOM 568 O O . LEU A 1 72 ? -19.707 -1.865 33.358 1.00 76.25 72 LEU A O 1
ATOM 572 N N . GLU A 1 73 ? -19.676 -0.213 31.837 1.00 76.50 73 GLU A N 1
ATOM 573 C CA . GLU A 1 73 ? -19.800 0.910 32.775 1.00 76.50 73 GLU A CA 1
ATOM 574 C C . GLU A 1 73 ? -21.233 1.113 33.298 1.00 76.50 73 GLU A C 1
ATOM 576 O O . GLU A 1 73 ? -21.447 1.885 34.236 1.00 76.50 73 GLU A O 1
ATOM 581 N N . THR A 1 74 ? -22.236 0.430 32.734 1.00 80.06 74 THR A N 1
ATOM 582 C CA . THR A 1 74 ? -23.604 0.505 33.261 1.00 80.06 74 THR A CA 1
ATOM 583 C C . THR A 1 74 ? -23.731 -0.221 34.603 1.00 80.06 74 THR A C 1
ATOM 585 O O . THR A 1 74 ? -23.132 -1.271 34.839 1.00 80.06 74 THR A O 1
ATOM 588 N N 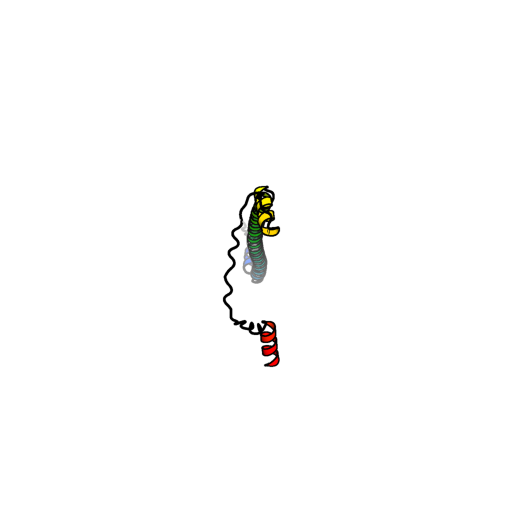. ASN A 1 75 ? -24.588 0.305 35.486 1.00 69.06 75 ASN A N 1
ATOM 589 C CA . ASN A 1 75 ? -24.889 -0.337 36.772 1.00 69.06 75 ASN A CA 1
ATOM 590 C C . ASN A 1 75 ? -25.449 -1.762 36.609 1.00 69.06 75 ASN A C 1
ATOM 592 O O . ASN A 1 75 ? -25.211 -2.612 37.462 1.00 69.06 75 ASN A O 1
ATOM 596 N N . GLU A 1 76 ? -26.157 -2.045 35.512 1.00 73.19 76 GLU A N 1
ATOM 597 C CA . GLU A 1 76 ? -26.678 -3.382 35.203 1.00 73.19 76 GLU A CA 1
ATOM 598 C C . GLU A 1 76 ? -25.562 -4.370 34.854 1.00 73.19 76 GLU A C 1
ATOM 600 O O . GLU A 1 76 ? -25.573 -5.503 35.341 1.00 73.19 76 GLU A O 1
ATOM 605 N N . ALA A 1 77 ? -24.563 -3.953 34.071 1.00 69.56 77 ALA A N 1
ATOM 606 C CA . ALA A 1 77 ? -23.407 -4.792 33.773 1.00 69.56 77 ALA A CA 1
ATOM 607 C C . ALA A 1 77 ? -22.517 -5.006 35.005 1.00 69.56 77 ALA A C 1
ATOM 609 O O . ALA A 1 77 ? -21.998 -6.108 35.196 1.00 69.56 77 ALA A O 1
ATOM 610 N N . LEU A 1 78 ? -22.385 -3.997 35.871 1.00 71.44 78 LEU A N 1
ATOM 611 C CA . LEU A 1 78 ? -21.690 -4.124 37.151 1.00 71.44 78 LEU A CA 1
ATOM 612 C C . LEU A 1 78 ? -22.397 -5.123 38.078 1.00 71.44 78 LEU A C 1
ATOM 614 O O . LEU A 1 78 ? -21.745 -5.982 38.668 1.00 71.44 78 LEU A O 1
ATOM 618 N N . GLU A 1 79 ? -23.728 -5.059 38.173 1.00 69.62 79 GLU A N 1
ATOM 619 C CA . GLU A 1 79 ? -24.515 -6.006 38.965 1.00 69.62 79 GLU A CA 1
ATOM 620 C C . GLU A 1 79 ? -24.436 -7.429 38.390 1.00 69.62 79 GLU A C 1
ATOM 622 O O . GLU A 1 79 ? -24.271 -8.385 39.147 1.00 69.62 79 GLU A O 1
ATOM 627 N N . ARG A 1 80 ? -24.488 -7.580 37.058 1.00 75.75 80 ARG A N 1
ATOM 628 C CA . ARG A 1 80 ? -24.308 -8.865 36.362 1.00 75.75 80 ARG A CA 1
ATOM 629 C C . ARG A 1 80 ? -22.926 -9.461 36.634 1.00 75.75 80 ARG A C 1
ATOM 631 O O . ARG A 1 80 ? -22.838 -10.607 37.065 1.00 75.75 80 ARG A O 1
ATOM 638 N N . ASN A 1 81 ? -21.862 -8.672 36.475 1.00 71.69 81 ASN A N 1
ATOM 639 C CA . ASN A 1 81 ? -20.496 -9.113 36.763 1.00 71.69 81 ASN A CA 1
ATOM 640 C C . ASN A 1 81 ? -20.292 -9.444 38.247 1.00 71.69 81 ASN A C 1
ATOM 642 O O . ASN A 1 81 ? -19.613 -10.418 38.560 1.00 71.69 81 ASN A O 1
ATOM 646 N N . ALA A 1 82 ? -20.888 -8.684 39.170 1.00 71.19 82 ALA A N 1
ATOM 647 C CA . ALA A 1 82 ? -20.831 -8.977 40.601 1.00 71.19 82 ALA A CA 1
ATOM 648 C C . ALA A 1 82 ? -21.587 -10.272 40.956 1.00 71.19 82 ALA A C 1
ATOM 650 O O . ALA A 1 82 ? -21.106 -11.066 41.766 1.00 71.19 82 ALA A O 1
ATOM 651 N N . LYS A 1 83 ? -22.737 -10.526 40.320 1.00 75.88 83 LYS A N 1
ATOM 652 C CA . LYS A 1 83 ? -23.487 -11.784 40.449 1.00 75.88 83 LYS A CA 1
ATOM 653 C C . LYS A 1 83 ? -22.695 -12.981 39.925 1.00 75.88 83 LYS A C 1
ATOM 655 O O . LYS A 1 83 ? -22.581 -13.980 40.629 1.00 75.88 83 LYS A O 1
ATOM 660 N N . GLU A 1 84 ? -22.120 -12.875 38.728 1.00 73.50 84 GLU A N 1
ATOM 661 C CA . GLU A 1 84 ? -21.380 -13.969 38.083 1.00 73.50 84 GLU A CA 1
ATOM 662 C C . GLU A 1 84 ? -20.009 -14.226 38.723 1.00 73.50 84 GLU A C 1
ATOM 664 O O . GLU A 1 84 ? -19.661 -15.374 38.986 1.00 73.50 84 GLU A O 1
ATOM 669 N N . SER A 1 85 ? -19.238 -13.172 39.007 1.00 70.06 85 SER A N 1
ATOM 670 C CA . SER A 1 85 ? -17.853 -13.302 39.487 1.00 70.06 85 SER A CA 1
ATOM 671 C C . SER A 1 85 ? -17.753 -13.510 40.995 1.00 70.06 85 SER A C 1
ATOM 673 O O . SER A 1 85 ? -16.841 -14.188 41.461 1.00 70.06 85 SER A O 1
ATOM 675 N N . LEU A 1 86 ? -18.659 -12.910 41.773 1.00 68.75 86 LEU A N 1
ATOM 676 C CA . LEU A 1 86 ? -18.604 -12.937 43.239 1.00 68.75 86 LEU A CA 1
ATOM 677 C C . LEU A 1 86 ? -19.741 -13.763 43.860 1.00 68.75 86 LEU A C 1
ATOM 679 O O . LEU A 1 86 ? -19.803 -13.884 45.082 1.00 68.75 86 LEU A O 1
ATOM 683 N N . GLY A 1 87 ? -20.650 -14.323 43.050 1.00 65.56 87 GLY A N 1
ATOM 684 C CA . GLY A 1 87 ? -21.805 -15.082 43.540 1.00 65.56 87 GLY A CA 1
ATOM 685 C C . GLY A 1 87 ? -22.753 -14.253 44.416 1.00 65.56 87 GLY A C 1
ATOM 686 O O . GLY A 1 87 ? -23.511 -14.819 45.209 1.00 65.56 87 GLY A O 1
ATOM 687 N N . LEU A 1 88 ? -22.673 -12.919 44.327 1.00 63.78 88 LEU A N 1
ATOM 688 C CA . LEU A 1 88 ? -23.426 -11.995 45.170 1.00 63.78 88 LEU A CA 1
ATOM 689 C C . LEU A 1 88 ? -24.897 -11.984 44.755 1.00 63.78 88 LEU A C 1
ATOM 691 O O . LEU A 1 88 ? -25.210 -11.963 43.571 1.00 63.78 88 LEU A O 1
ATOM 695 N N . LYS A 1 89 ? -25.807 -11.981 45.731 1.00 63.03 89 LYS A N 1
ATOM 696 C CA . LYS A 1 89 ? -27.262 -12.010 45.511 1.00 63.03 89 LYS A CA 1
ATOM 697 C C . LYS A 1 89 ? -27.909 -10.794 46.146 1.00 63.03 89 LYS A C 1
ATOM 699 O O . LYS A 1 89 ? -27.425 -10.292 47.162 1.00 63.03 89 LYS A O 1
ATOM 704 N N . LYS A 1 90 ? -29.025 -10.340 45.577 1.00 61.03 90 LYS A N 1
ATOM 705 C CA . LYS A 1 90 ? -29.851 -9.324 46.238 1.00 61.03 90 LYS A CA 1
ATOM 706 C C . LYS A 1 90 ? -30.520 -9.951 47.473 1.00 61.03 90 LYS A C 1
ATOM 708 O O . LYS A 1 90 ? -30.885 -11.129 47.430 1.00 61.03 90 LYS A O 1
ATOM 713 N N . PRO A 1 91 ? -30.682 -9.210 48.584 1.00 53.50 91 PRO A N 1
ATOM 714 C CA . PRO A 1 91 ? -31.399 -9.722 49.748 1.00 53.50 91 PRO A CA 1
ATOM 715 C C . PRO A 1 91 ? -32.844 -10.071 49.345 1.00 53.50 91 PRO A C 1
ATOM 717 O O . PRO A 1 91 ? -33.600 -9.182 48.963 1.00 53.50 91 PRO A O 1
ATOM 720 N N . GLY A 1 92 ? -33.199 -11.364 49.385 1.00 62.78 92 GLY A N 1
ATOM 721 C CA . GLY A 1 92 ? -34.524 -11.890 49.006 1.00 62.78 92 GLY A CA 1
ATOM 722 C C . GLY A 1 92 ? -34.561 -12.899 47.844 1.00 62.78 92 GLY A C 1
ATOM 723 O O . GLY A 1 92 ? -35.640 -13.368 47.500 1.00 62.78 92 GLY A O 1
ATOM 724 N N . GLU A 1 93 ? -33.426 -13.248 47.234 1.00 58.88 93 GLU A N 1
ATOM 725 C CA . GLU A 1 93 ? -33.353 -14.192 46.102 1.00 58.88 93 GLU A CA 1
ATOM 726 C C . GLU A 1 93 ? -33.140 -15.650 46.585 1.00 58.88 93 GLU A C 1
ATOM 728 O O . GLU A 1 93 ? -32.097 -15.980 47.156 1.00 58.88 93 GLU A O 1
ATOM 733 N N . GLU A 1 94 ? -34.133 -16.530 46.389 1.00 55.97 94 GLU A N 1
ATOM 734 C CA . GLU A 1 94 ? -34.102 -17.942 46.813 1.00 55.97 94 GLU A CA 1
ATOM 735 C C . GLU A 1 94 ? -33.369 -18.819 45.783 1.00 55.97 94 GLU A C 1
ATOM 737 O O . GLU A 1 94 ? -33.673 -18.795 44.591 1.00 55.97 94 GLU A O 1
ATOM 742 N N . VAL A 1 95 ? -32.380 -19.602 46.233 1.00 59.78 95 VAL A N 1
ATOM 743 C CA . VAL A 1 95 ? -31.558 -20.443 45.349 1.00 59.78 95 VAL A CA 1
ATOM 744 C C . VAL A 1 95 ? -31.877 -21.912 45.530 1.00 59.78 95 VAL A C 1
ATOM 746 O O . VAL A 1 95 ? -31.558 -22.516 46.552 1.00 59.78 95 VAL A O 1
ATOM 749 N N . VAL A 1 96 ? -32.441 -22.497 44.476 1.00 57.78 96 VAL A N 1
ATOM 750 C CA . VAL A 1 96 ? -32.642 -23.938 44.350 1.00 57.78 96 VAL A CA 1
ATOM 751 C C . VAL A 1 96 ? -31.328 -24.569 43.890 1.00 57.78 96 VAL A C 1
ATOM 753 O O . VAL A 1 96 ? -30.987 -24.556 42.708 1.00 57.78 96 VAL A O 1
ATOM 756 N N . VAL A 1 97 ? -30.560 -25.114 44.834 1.00 58.53 97 VAL A N 1
ATOM 757 C CA . VAL A 1 97 ? -29.390 -25.943 44.515 1.00 58.53 97 VAL A CA 1
ATOM 758 C C . VAL A 1 97 ? -29.888 -27.331 44.120 1.00 58.53 97 VAL A C 1
ATOM 760 O O . VAL A 1 97 ? -30.224 -28.150 44.973 1.00 58.53 97 VAL A O 1
ATOM 763 N N . VAL A 1 98 ? -29.940 -27.609 42.817 1.00 63.28 98 VAL A N 1
ATOM 764 C CA . VAL A 1 98 ? -30.165 -28.971 42.321 1.00 63.28 98 VAL A CA 1
ATOM 765 C C . VAL A 1 98 ? -28.872 -29.755 42.524 1.00 63.28 98 VAL A C 1
ATOM 767 O O . VAL A 1 98 ? -27.919 -29.603 41.765 1.00 63.28 98 VAL A O 1
ATOM 770 N N . VAL A 1 99 ? -28.822 -30.580 43.571 1.00 61.28 99 VAL A N 1
ATOM 771 C CA . VAL A 1 99 ? -27.726 -31.532 43.786 1.00 61.28 99 VAL A CA 1
ATOM 772 C C . VAL A 1 99 ? -27.943 -32.714 42.834 1.00 61.28 99 VAL A C 1
ATOM 774 O O . VAL A 1 99 ? -28.908 -33.460 43.027 1.00 61.28 99 VAL A O 1
ATOM 777 N N . PRO A 1 100 ? -27.095 -32.928 41.808 1.00 54.41 100 PRO A N 1
ATOM 778 C CA . PRO A 1 100 ? -27.176 -34.141 41.012 1.00 54.41 100 PRO A CA 1
ATOM 779 C C . PRO A 1 100 ? -26.847 -35.322 41.926 1.00 54.41 100 PRO A C 1
ATOM 781 O O . PRO A 1 100 ? -25.766 -35.401 42.513 1.00 54.41 100 PRO A O 1
ATOM 784 N N . GLY A 1 101 ? -27.824 -36.210 42.102 1.00 42.09 101 GLY A N 1
ATOM 785 C CA . GLY A 1 101 ? -27.688 -37.387 42.946 1.00 42.09 101 GLY A CA 1
ATOM 786 C C . GLY A 1 101 ? -26.435 -38.179 42.583 1.00 42.09 101 GLY A C 1
ATOM 787 O O . GLY A 1 101 ? -26.155 -38.406 41.406 1.00 42.09 101 GLY A O 1
ATOM 788 N N . LYS A 1 102 ? -25.696 -38.606 43.615 1.00 49.41 102 LYS A N 1
ATOM 789 C CA . LYS A 1 102 ? -24.608 -39.585 43.525 1.00 49.41 102 LYS A CA 1
ATOM 790 C C . LYS A 1 102 ? -25.037 -40.752 42.628 1.00 49.41 102 LYS A C 1
ATOM 792 O O . LYS A 1 102 ? -25.744 -41.653 43.074 1.00 49.41 102 LYS A O 1
ATOM 797 N N . LYS A 1 103 ? -24.560 -40.767 41.386 1.00 42.00 103 LYS A N 1
ATOM 798 C CA . LYS A 1 103 ? -24.345 -42.004 40.645 1.00 42.00 103 LYS A CA 1
ATOM 799 C C . LYS A 1 103 ? -22.847 -42.226 40.567 1.00 42.00 103 LYS A C 1
ATOM 801 O O . LYS A 1 103 ? -22.110 -41.445 39.977 1.00 42.00 103 LYS A O 1
ATOM 806 N N . ASN A 1 104 ? -22.449 -43.271 41.279 1.00 42.00 104 ASN A N 1
ATOM 807 C CA . ASN A 1 104 ? -21.137 -43.880 41.254 1.00 42.00 104 ASN A CA 1
ATOM 808 C C . ASN A 1 104 ? -20.683 -44.208 39.825 1.00 42.00 104 ASN A C 1
ATOM 810 O O . ASN A 1 104 ? -21.506 -44.385 38.926 1.00 42.00 104 ASN A O 1
ATOM 814 N N . SER A 1 105 ? -19.367 -44.409 39.743 1.00 37.38 105 SER A N 1
ATOM 815 C CA . SER A 1 105 ? -18.641 -45.205 38.750 1.00 37.38 105 SER A CA 1
ATOM 816 C C . SER A 1 105 ? -17.966 -44.412 37.630 1.00 37.38 105 SER A C 1
ATOM 818 O O . SER A 1 105 ? -18.483 -44.233 36.535 1.00 37.38 105 SER A O 1
ATOM 820 N N . GLU A 1 106 ? -16.760 -43.943 37.957 1.00 47.31 106 GLU A N 1
ATOM 821 C CA . GLU A 1 106 ? -15.536 -44.571 37.443 1.00 47.31 106 GLU A CA 1
ATOM 822 C C . GLU A 1 106 ? -15.545 -44.884 35.938 1.00 47.31 106 GLU A C 1
ATOM 824 O O . GLU A 1 106 ? -15.945 -45.954 35.496 1.00 47.31 106 GLU A O 1
ATOM 829 N N . ASN A 1 107 ? -15.066 -43.918 35.159 1.00 39.16 107 ASN A N 1
ATOM 830 C CA . ASN A 1 107 ? -14.245 -44.145 33.973 1.00 39.16 107 ASN A CA 1
ATOM 831 C C . ASN A 1 107 ? -13.493 -42.843 33.691 1.00 39.16 107 ASN A C 1
ATOM 833 O O . ASN A 1 107 ? -13.859 -42.040 32.834 1.00 39.16 107 ASN A O 1
ATOM 837 N N . VAL A 1 108 ? -12.437 -42.615 34.475 1.00 43.25 108 VAL A N 1
ATOM 838 C CA . VAL A 1 108 ? -11.375 -41.691 34.081 1.00 43.25 108 VAL A CA 1
ATOM 839 C C . VAL A 1 108 ? -10.644 -42.377 32.931 1.00 43.25 108 VAL A C 1
ATOM 841 O O . VAL A 1 108 ? -9.697 -43.129 33.134 1.00 43.25 108 VAL A O 1
ATOM 844 N N . LEU A 1 109 ? -11.136 -42.168 31.712 1.00 48.28 109 LEU A N 1
ATOM 845 C CA . LEU A 1 109 ? -10.341 -42.389 30.514 1.00 48.28 109 LEU A CA 1
ATOM 846 C C . LEU A 1 109 ? -9.207 -41.368 30.568 1.00 48.28 109 LEU A C 1
ATOM 848 O O . LEU A 1 109 ? -9.406 -40.178 30.315 1.00 48.28 109 LEU A O 1
ATOM 852 N N . SER A 1 110 ? -8.038 -41.849 30.987 1.00 47.66 110 SER A N 1
ATOM 853 C CA . SER A 1 110 ? -6.760 -41.160 30.874 1.00 47.66 110 SER A CA 1
ATOM 854 C C . SER A 1 110 ? -6.681 -40.468 29.512 1.00 47.66 110 SER A C 1
ATOM 856 O O . SER A 1 110 ? -6.850 -41.143 28.493 1.00 47.66 110 SER A O 1
ATOM 858 N N . PRO A 1 111 ? -6.451 -39.147 29.445 1.00 51.31 111 PRO A N 1
ATOM 859 C CA . PRO A 1 111 ? -6.197 -38.514 28.168 1.00 51.31 111 PRO A CA 1
ATOM 860 C C . PRO A 1 111 ? -4.893 -39.094 27.617 1.00 51.31 111 PRO A C 1
ATOM 862 O O . PRO A 1 111 ? -3.821 -38.877 28.182 1.00 51.31 111 PRO A O 1
ATOM 865 N N . GLU A 1 112 ? -5.016 -39.858 26.532 1.00 62.41 112 GLU A N 1
ATOM 866 C CA . GLU A 1 112 ? -3.923 -40.244 25.640 1.00 62.41 112 GLU A CA 1
ATOM 867 C C . GLU A 1 112 ? -2.934 -39.073 25.500 1.00 62.41 112 GLU A C 1
ATOM 869 O O . GLU A 1 112 ? -3.368 -37.925 25.302 1.00 62.41 112 GLU A O 1
ATOM 874 N N . PRO A 1 113 ? -1.617 -39.319 25.630 1.00 54.72 113 PRO A N 1
ATOM 875 C CA . PRO A 1 113 ? -0.627 -38.262 25.558 1.00 54.72 113 PRO A CA 1
ATOM 876 C C . PRO A 1 113 ? -0.775 -37.565 24.210 1.00 54.72 113 PRO A C 1
ATOM 878 O O . PRO A 1 113 ? -0.546 -38.153 23.155 1.00 54.72 113 PRO A O 1
ATOM 881 N N . ARG A 1 114 ? -1.179 -36.291 24.239 1.00 62.81 114 ARG A N 1
ATOM 882 C CA . ARG A 1 114 ? -1.202 -35.441 23.051 1.00 62.81 114 ARG A CA 1
ATOM 883 C C . ARG A 1 114 ? 0.225 -35.374 22.529 1.00 62.81 114 ARG A C 1
ATOM 885 O O . ARG A 1 114 ? 1.032 -34.601 23.039 1.00 62.81 114 ARG A O 1
ATOM 892 N N . THR A 1 115 ? 0.543 -36.188 21.527 1.00 64.38 115 THR A N 1
ATOM 893 C CA . THR A 1 115 ? 1.799 -36.093 20.791 1.00 64.38 115 THR A CA 1
ATOM 894 C C . THR A 1 115 ? 1.806 -34.724 20.130 1.00 64.38 115 THR A C 1
ATOM 896 O O . THR A 1 115 ? 1.150 -34.502 19.108 1.00 64.38 115 THR A O 1
ATOM 899 N N . GLY A 1 116 ? 2.464 -33.773 20.790 1.00 74.81 116 GLY A N 1
ATOM 900 C CA . GLY A 1 116 ? 2.602 -32.414 20.307 1.00 74.81 116 GLY A CA 1
ATOM 901 C C . GLY A 1 116 ? 3.247 -32.436 18.930 1.00 74.81 116 GLY A C 1
ATOM 902 O O . GLY A 1 116 ? 4.079 -33.291 18.634 1.00 74.81 116 GLY A O 1
ATOM 903 N N . VAL A 1 117 ? 2.866 -31.479 18.091 1.00 78.62 117 VAL A N 1
ATOM 904 C CA . VAL A 1 117 ? 3.390 -31.296 16.727 1.00 78.62 117 VAL A CA 1
ATOM 905 C C . VAL A 1 117 ? 4.927 -31.388 16.685 1.00 78.62 117 VAL A C 1
ATOM 907 O O . VAL A 1 117 ? 5.492 -31.930 15.741 1.00 78.62 117 VAL A O 1
ATOM 910 N N . TRP A 1 118 ? 5.591 -30.966 17.762 1.00 77.75 118 TRP A N 1
ATOM 911 C CA . TRP A 1 118 ? 7.029 -31.097 17.982 1.00 77.75 118 TRP A CA 1
ATOM 912 C C . TRP A 1 118 ? 7.584 -32.523 17.942 1.00 77.75 118 TRP A C 1
ATOM 914 O O . TRP A 1 118 ? 8.662 -32.718 17.387 1.00 77.75 118 TRP A O 1
ATOM 924 N N . GLU A 1 119 ? 6.877 -33.522 18.470 1.00 78.75 119 GLU A N 1
ATOM 925 C CA . GLU A 1 119 ? 7.362 -34.907 18.4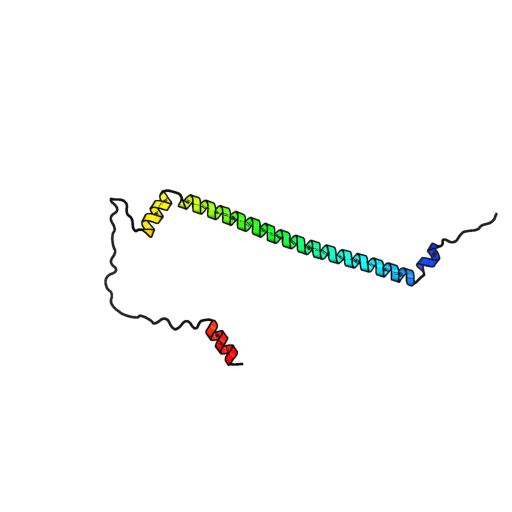21 1.00 78.75 119 GLU A CA 1
ATOM 926 C C . GLU A 1 119 ? 7.247 -35.515 17.023 1.00 78.75 119 GLU A C 1
ATOM 928 O O . GLU A 1 119 ? 8.117 -36.273 16.599 1.00 78.75 119 GLU A O 1
ATOM 933 N N . ARG A 1 120 ? 6.249 -35.090 16.240 1.00 78.31 120 ARG A N 1
ATOM 934 C CA . ARG A 1 120 ? 6.157 -35.460 14.819 1.00 78.31 120 ARG A CA 1
ATOM 935 C C . ARG A 1 120 ? 7.298 -34.857 13.996 1.00 78.31 120 ARG A C 1
ATOM 937 O O . ARG A 1 120 ? 7.841 -35.531 13.126 1.00 78.31 120 ARG A O 1
ATOM 944 N N . ILE A 1 121 ? 7.688 -33.615 14.294 1.00 82.69 121 ILE A N 1
ATOM 945 C CA . ILE A 1 121 ? 8.811 -32.943 13.621 1.00 82.69 121 ILE A CA 1
ATOM 946 C C . ILE A 1 121 ? 10.140 -33.632 13.960 1.00 82.69 121 ILE A C 1
ATOM 948 O O . ILE A 1 121 ? 10.945 -33.872 13.061 1.00 82.69 121 ILE A O 1
ATOM 952 N N . LYS A 1 122 ? 10.363 -34.002 15.230 1.00 85.94 122 LYS A N 1
ATOM 953 C CA . LYS A 1 122 ? 11.577 -34.727 15.639 1.00 85.94 122 LYS A CA 1
ATOM 954 C C . LYS A 1 122 ? 11.697 -36.093 14.964 1.00 85.94 122 LYS A C 1
ATOM 956 O O . LYS A 1 122 ? 12.779 -36.433 14.497 1.00 85.94 122 LYS A O 1
ATOM 961 N N . GLN A 1 123 ? 10.604 -36.857 14.887 1.00 82.50 123 GLN A N 1
ATOM 962 C CA . GLN A 1 123 ? 10.619 -38.176 14.246 1.00 82.50 123 GLN A CA 1
ATOM 963 C C . GLN A 1 123 ? 10.995 -38.103 12.763 1.00 82.50 123 GLN A C 1
ATOM 965 O O . GLN A 1 123 ? 11.790 -38.917 12.307 1.00 82.50 123 GLN A O 1
ATOM 970 N N . PHE A 1 124 ? 10.492 -37.107 12.028 1.00 83.69 124 PHE A N 1
ATOM 971 C CA . PHE A 1 124 ? 10.816 -36.932 10.609 1.00 83.69 124 PHE A CA 1
ATOM 972 C C . PHE A 1 124 ? 12.309 -36.643 10.375 1.00 83.69 124 PHE A C 1
ATOM 974 O O . PHE A 1 124 ? 12.917 -37.210 9.472 1.00 83.69 124 PHE A O 1
ATOM 981 N N . LEU A 1 125 ? 12.911 -35.802 11.222 1.00 80.81 125 LEU A N 1
ATOM 982 C CA . LEU A 1 125 ? 14.327 -35.419 11.141 1.00 80.81 125 LEU A CA 1
ATOM 983 C C . LEU A 1 125 ? 15.293 -36.552 11.505 1.00 80.81 125 LEU A C 1
ATOM 985 O O . LEU A 1 125 ? 16.383 -36.607 10.956 1.00 80.81 125 LEU A O 1
ATOM 989 N N . LEU A 1 126 ? 14.906 -37.435 12.428 1.00 77.12 126 LEU A N 1
ATOM 990 C CA . LEU A 1 126 ? 15.703 -38.607 12.814 1.00 77.12 126 LEU A CA 1
ATOM 991 C C . LEU A 1 126 ? 15.550 -39.785 11.839 1.00 77.12 126 LEU A C 1
ATOM 993 O O . LEU A 1 126 ? 16.369 -40.697 11.866 1.00 77.12 126 LEU A O 1
ATOM 997 N N . SER A 1 127 ? 14.495 -39.788 11.017 1.00 73.44 127 SER A N 1
ATOM 998 C CA . SER A 1 127 ? 14.265 -40.801 9.975 1.00 73.44 127 SER A CA 1
ATOM 999 C C . SER A 1 127 ? 14.918 -40.479 8.624 1.00 73.44 127 SER A C 1
ATOM 1001 O O . SER A 1 127 ? 14.754 -41.256 7.683 1.00 73.44 127 SER A O 1
ATOM 1003 N N . LEU A 1 128 ? 15.605 -39.337 8.527 1.00 61.38 128 LEU A N 1
ATOM 1004 C CA . LEU A 1 128 ? 16.377 -38.894 7.364 1.00 61.38 128 LEU A CA 1
ATOM 1005 C C . LEU A 1 128 ? 17.856 -39.254 7.546 1.00 61.38 128 LEU A C 1
ATOM 1007 O O . LEU A 1 128 ? 18.458 -39.726 6.558 1.00 61.38 128 LEU A O 1
#